Protein AF-A0A318DBW1-F1 (afdb_monomer)

Solvent-accessible surface area (backbone atoms only — not comparable to full-atom values): 4148 Å² total; per-residue (Å²): 100,78,54,26,78,95,61,71,37,34,47,66,56,48,48,50,42,34,78,75,63,47,83,48,67,76,50,44,39,76,75,44,47,48,71,76,88,40,78,32,44,64,61,54,50,50,53,45,49,54,51,48,54,53,49,56,52,48,54,58,55,50,57,61,51,55,69,71,72,76,116

Foldseek 3Di:
DQLDPPQRDDLVNLLVQLVVPDDDVVSVVVSVQCVPVNPSVVVSRVSSVVSNVVVVVVVVVVVVVVVVPPD

Mean predicted aligned error: 5.55 Å

pLDDT: mean 90.88, std 15.39, range [41.91, 98.81]

Organism: NCBI:txid796379

Structure (mmCIF, N/CA/C/O backbone):
data_AF-A0A318DBW1-F1
#
_entry.id   AF-A0A318DBW1-F1
#
loop_
_atom_site.group_PDB
_atom_site.id
_atom_site.type_symbol
_atom_site.label_atom_id
_atom_site.label_alt_id
_atom_site.label_comp_id
_atom_site.label_asym_id
_atom_site.label_entity_id
_atom_site.label_seq_id
_atom_site.pdbx_PDB_ins_code
_atom_site.Cartn_x
_atom_site.Cartn_y
_atom_site.Cartn_z
_atom_site.occupancy
_atom_site.B_iso_or_equiv
_atom_site.auth_seq_id
_atom_site.auth_comp_id
_atom_site.auth_asym_id
_atom_site.auth_atom_id
_atom_site.pdbx_PDB_model_num
ATOM 1 N N . MET A 1 1 ? -6.984 5.652 -6.688 1.00 91.31 1 MET A N 1
ATOM 2 C CA . MET A 1 1 ? -5.939 6.417 -7.405 1.00 91.31 1 MET A CA 1
ATOM 3 C C . MET A 1 1 ? -4.719 5.544 -7.693 1.00 91.31 1 MET A C 1
ATOM 5 O O . MET A 1 1 ? -4.364 4.726 -6.854 1.00 91.31 1 MET A O 1
ATOM 9 N N . TYR A 1 2 ? -4.056 5.714 -8.846 1.00 98.06 2 TYR A N 1
ATOM 10 C CA . TYR A 1 2 ? -2.711 5.157 -9.048 1.00 98.06 2 TYR A CA 1
ATOM 11 C C . TYR A 1 2 ? -1.689 5.950 -8.241 1.00 98.06 2 TYR A C 1
ATOM 13 O O . TYR A 1 2 ? -1.571 7.158 -8.402 1.00 98.06 2 TYR A O 1
ATOM 21 N N . VAL A 1 3 ? -0.951 5.251 -7.388 1.00 98.50 3 VAL A N 1
ATOM 22 C CA . VAL A 1 3 ? 0.089 5.829 -6.533 1.00 98.50 3 VAL A CA 1
ATOM 23 C C . VAL A 1 3 ? 1.460 5.603 -7.163 1.00 98.50 3 VAL A C 1
ATOM 25 O O . VAL A 1 3 ? 2.265 6.523 -7.235 1.00 98.50 3 VAL A O 1
ATOM 28 N N . CYS A 1 4 ? 1.730 4.401 -7.684 1.00 98.69 4 CYS A N 1
ATOM 29 C CA . CYS A 1 4 ? 2.963 4.104 -8.414 1.00 98.69 4 CYS A CA 1
ATOM 30 C C . CYS A 1 4 ? 2.666 3.869 -9.895 1.00 98.69 4 CYS A C 1
ATOM 32 O O . CYS A 1 4 ? 2.206 2.791 -10.263 1.00 98.69 4 CYS A O 1
ATOM 34 N N . LEU A 1 5 ? 2.980 4.847 -10.749 1.00 98.62 5 LEU A N 1
ATOM 35 C CA . LEU A 1 5 ? 2.793 4.722 -12.202 1.00 98.62 5 LEU A CA 1
ATOM 36 C C . LEU A 1 5 ? 3.744 3.692 -12.826 1.00 98.62 5 LEU A C 1
ATOM 38 O O . LEU A 1 5 ? 3.332 2.896 -13.656 1.00 98.62 5 LEU A O 1
ATOM 42 N N . CYS A 1 6 ? 4.994 3.645 -12.360 1.00 98.62 6 CYS A N 1
ATOM 43 C CA . CYS A 1 6 ? 6.013 2.701 -12.825 1.00 98.62 6 CYS A CA 1
ATOM 44 C C . CYS A 1 6 ? 5.600 1.226 -12.726 1.00 98.62 6 CYS A C 1
ATOM 46 O O . CYS A 1 6 ? 6.029 0.412 -13.536 1.00 98.62 6 CYS A O 1
ATOM 48 N N . LYS A 1 7 ? 4.814 0.877 -11.701 1.00 98.50 7 LYS A N 1
ATOM 49 C CA . LYS A 1 7 ? 4.407 -0.504 -11.393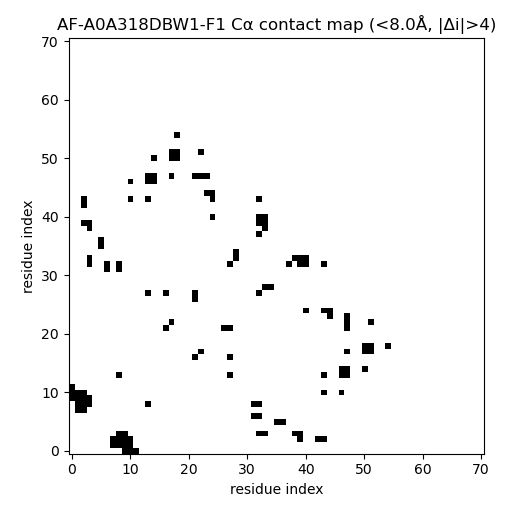 1.00 98.50 7 LYS A CA 1
ATOM 50 C C . LYS A 1 7 ? 2.889 -0.683 -11.331 1.00 98.50 7 LYS A C 1
ATOM 52 O O . LYS A 1 7 ? 2.428 -1.692 -10.817 1.00 98.50 7 LYS A O 1
ATOM 57 N N . ALA A 1 8 ? 2.126 0.302 -11.809 1.00 98.19 8 ALA A N 1
ATOM 58 C CA . ALA A 1 8 ? 0.663 0.311 -11.784 1.00 98.19 8 ALA A CA 1
ATOM 59 C C . ALA A 1 8 ? 0.049 -0.036 -10.405 1.00 98.19 8 ALA A C 1
ATOM 61 O O . ALA A 1 8 ? -0.960 -0.733 -10.312 1.00 98.19 8 ALA A O 1
ATOM 62 N N . VAL A 1 9 ? 0.636 0.462 -9.309 1.00 98.62 9 VAL A N 1
ATOM 63 C CA . VAL A 1 9 ? 0.115 0.210 -7.953 1.00 98.62 9 VAL A CA 1
ATOM 64 C C . VAL A 1 9 ? -0.886 1.289 -7.564 1.00 98.62 9 VAL A C 1
ATOM 66 O O . VAL A 1 9 ? -0.582 2.482 -7.637 1.00 98.62 9 VAL A O 1
ATOM 69 N N . THR A 1 10 ? -2.065 0.871 -7.110 1.00 98.81 10 THR A N 1
ATOM 70 C CA . THR A 1 10 ? -3.131 1.759 -6.637 1.00 98.81 10 THR A CA 1
ATOM 71 C C . THR A 1 10 ? -3.108 1.945 -5.121 1.00 98.81 10 THR A C 1
ATOM 73 O O . THR A 1 10 ? -2.575 1.125 -4.376 1.00 98.81 10 THR A O 1
ATOM 76 N N . ASP A 1 11 ? -3.744 3.014 -4.654 1.00 98.62 11 ASP A N 1
ATOM 77 C CA . ASP A 1 11 ? -4.080 3.226 -3.245 1.00 98.62 11 ASP A CA 1
ATOM 78 C C . ASP A 1 11 ? -4.812 2.021 -2.640 1.00 98.62 11 ASP A C 1
ATOM 80 O O . ASP A 1 11 ? -4.419 1.547 -1.579 1.00 98.62 11 ASP A O 1
ATOM 84 N N . LYS A 1 12 ? -5.816 1.470 -3.333 1.00 98.62 12 LYS A N 1
ATOM 85 C CA . LYS A 1 12 ? -6.553 0.274 -2.900 1.00 98.62 12 LYS A CA 1
ATOM 86 C C . LYS A 1 12 ? -5.627 -0.923 -2.683 1.00 98.62 12 LYS A C 1
ATOM 88 O O . LYS A 1 12 ? -5.794 -1.633 -1.697 1.00 98.62 12 LYS A O 1
ATOM 93 N N . ALA A 1 13 ? -4.639 -1.125 -3.555 1.00 98.69 13 ALA A N 1
ATOM 94 C CA . ALA A 1 13 ? -3.663 -2.200 -3.395 1.00 98.69 13 ALA A CA 1
ATOM 95 C C . ALA A 1 13 ? -2.776 -1.996 -2.153 1.00 98.69 1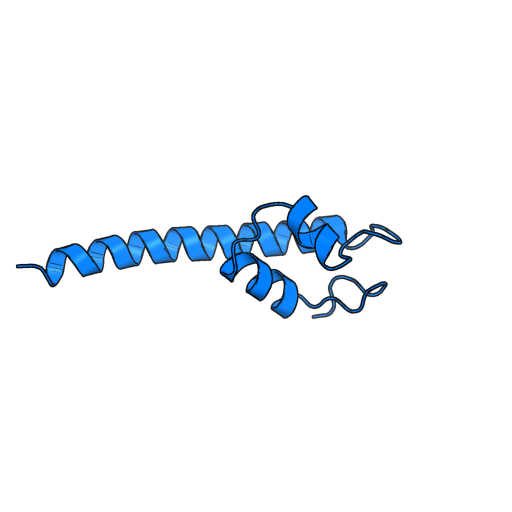3 ALA A C 1
ATOM 97 O O . ALA A 1 13 ? -2.525 -2.950 -1.423 1.00 98.69 13 ALA A O 1
ATOM 98 N N . ILE A 1 14 ? -2.361 -0.756 -1.866 1.00 98.69 14 ILE A N 1
ATOM 99 C CA . ILE A 1 14 ? -1.587 -0.432 -0.654 1.00 98.69 14 ILE A CA 1
ATOM 100 C C . ILE A 1 14 ? -2.434 -0.646 0.606 1.00 98.69 14 ILE A C 1
ATOM 102 O O . ILE A 1 14 ? -1.955 -1.251 1.564 1.00 98.69 14 ILE A O 1
ATOM 106 N N . LYS A 1 15 ? -3.696 -0.194 0.600 1.00 98.56 15 LYS A N 1
ATOM 107 C CA . LYS A 1 15 ? -4.632 -0.402 1.716 1.00 98.56 15 LYS A CA 1
ATOM 108 C C . LYS A 1 15 ? -4.865 -1.888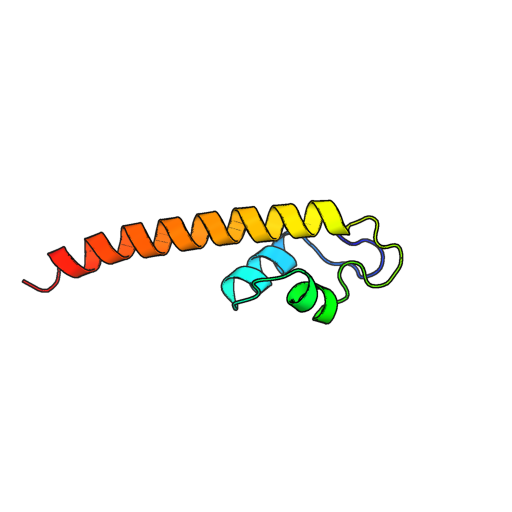 1.977 1.00 98.56 15 LYS A C 1
ATOM 110 O O . LYS A 1 15 ? -4.754 -2.327 3.114 1.00 98.56 15 LYS A O 1
ATOM 115 N N . LYS A 1 16 ? -5.099 -2.672 0.919 1.00 98.56 16 LYS A N 1
ATOM 116 C CA . LYS A 1 16 ? -5.239 -4.131 1.008 1.00 98.56 16 LYS A CA 1
ATOM 117 C C . LYS A 1 16 ? -3.991 -4.776 1.617 1.00 98.56 16 LYS A C 1
ATOM 119 O O . LYS A 1 16 ? -4.119 -5.527 2.574 1.00 98.56 16 LYS A O 1
ATOM 124 N N . ALA A 1 17 ? -2.798 -4.420 1.133 1.00 98.44 17 ALA A N 1
ATOM 125 C CA . ALA A 1 17 ? -1.548 -4.933 1.690 1.00 98.44 17 ALA A CA 1
ATOM 126 C C . ALA A 1 17 ? -1.394 -4.590 3.183 1.00 98.44 17 ALA A C 1
ATOM 128 O O . ALA A 1 17 ? -0.887 -5.406 3.946 1.00 98.44 17 ALA A O 1
ATOM 129 N N . ALA A 1 18 ? -1.838 -3.403 3.617 1.00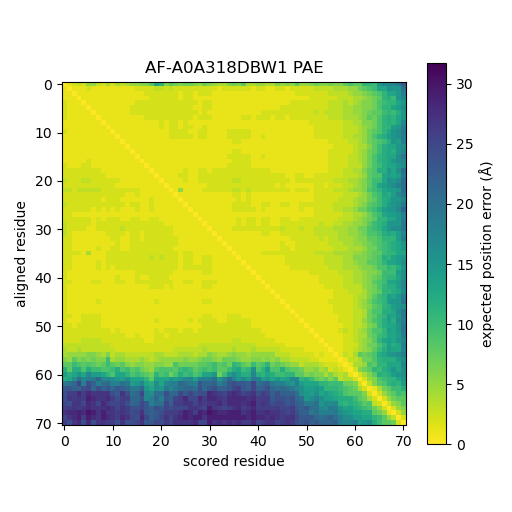 98.25 18 ALA A N 1
ATO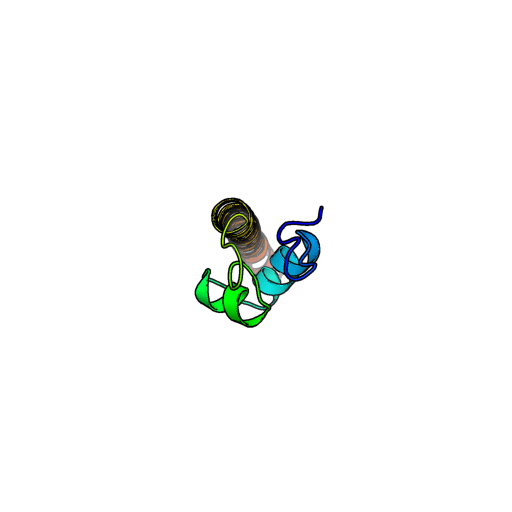M 130 C CA . ALA A 1 18 ? -1.838 -3.017 5.027 1.00 98.25 18 ALA A CA 1
ATOM 131 C C . ALA A 1 18 ? -2.777 -3.897 5.871 1.00 98.25 18 ALA A C 1
ATOM 133 O O . ALA A 1 18 ? -2.350 -4.379 6.919 1.00 98.25 18 ALA A O 1
ATOM 134 N N . CYS A 1 19 ? -3.998 -4.163 5.390 1.00 97.38 19 CYS A N 1
ATOM 135 C CA . CYS A 1 19 ? -4.937 -5.095 6.029 1.00 97.38 19 CYS A CA 1
ATOM 136 C C . CYS A 1 19 ? -4.388 -6.531 6.090 1.00 97.38 19 CYS A C 1
ATOM 138 O O . CYS A 1 19 ? -4.649 -7.251 7.044 1.00 97.38 19 CYS A O 1
ATOM 140 N N . GLU A 1 20 ? -3.583 -6.928 5.104 1.00 97.69 20 GLU A N 1
ATOM 141 C CA . GLU A 1 20 ? -2.873 -8.217 5.062 1.00 97.69 20 GLU A CA 1
ATOM 142 C C . GLU A 1 20 ? -1.571 -8.222 5.893 1.00 97.69 20 GLU A C 1
ATOM 144 O O . GLU A 1 20 ? -0.807 -9.186 5.860 1.00 97.69 20 GLU A O 1
ATOM 149 N N . GLY A 1 21 ? -1.292 -7.155 6.653 1.00 97.06 21 GLY A N 1
ATOM 150 C CA . GLY A 1 21 ? -0.189 -7.098 7.616 1.00 97.06 21 GLY A CA 1
ATOM 151 C C . GLY A 1 21 ? 1.055 -6.335 7.157 1.00 97.06 21 GLY A C 1
ATOM 152 O O . GLY A 1 21 ? 2.040 -6.272 7.899 1.00 97.06 21 GLY A O 1
ATOM 153 N N . ALA A 1 22 ? 1.056 -5.698 5.982 1.00 98.00 22 ALA A N 1
ATOM 154 C CA . ALA A 1 22 ? 2.152 -4.811 5.601 1.00 98.00 22 ALA A CA 1
ATOM 155 C C . ALA A 1 22 ? 2.304 -3.675 6.631 1.00 98.00 22 ALA A C 1
ATOM 157 O O . ALA A 1 22 ? 1.362 -2.954 6.963 1.00 98.00 22 ALA A O 1
ATOM 158 N N . CYS A 1 23 ? 3.522 -3.508 7.146 1.00 97.12 23 CYS A N 1
ATOM 159 C CA . CYS A 1 23 ? 3.816 -2.570 8.234 1.00 97.12 23 CYS A CA 1
ATOM 160 C C . CYS A 1 23 ? 4.950 -1.588 7.917 1.00 97.12 23 CYS A C 1
ATOM 162 O O . CYS A 1 23 ? 5.257 -0.705 8.714 1.00 97.12 23 CYS A O 1
ATOM 164 N N . SER A 1 24 ? 5.581 -1.708 6.748 1.00 98.44 24 SER A N 1
ATOM 165 C CA . SER A 1 24 ? 6.713 -0.866 6.365 1.00 98.44 24 SER A CA 1
ATOM 166 C C . SER A 1 24 ? 6.784 -0.642 4.856 1.00 98.44 24 SER A C 1
ATOM 168 O O . SER A 1 24 ? 6.209 -1.396 4.072 1.00 98.44 24 SER A O 1
ATOM 170 N N . MET A 1 25 ? 7.573 0.353 4.433 1.00 98.38 25 MET A N 1
ATOM 171 C CA . MET A 1 25 ? 7.900 0.520 3.012 1.00 98.38 25 MET A CA 1
ATOM 172 C C . MET A 1 25 ? 8.582 -0.724 2.448 1.00 98.38 25 MET A C 1
ATOM 174 O O . MET A 1 25 ? 8.276 -1.114 1.334 1.00 98.38 25 MET A O 1
ATOM 178 N N . ARG A 1 26 ? 9.412 -1.425 3.232 1.00 98.50 26 ARG A N 1
ATOM 179 C CA . ARG A 1 26 ? 10.031 -2.683 2.793 1.00 98.50 26 ARG A CA 1
ATOM 180 C C . ARG A 1 26 ? 8.988 -3.735 2.401 1.00 98.50 26 ARG A C 1
ATOM 182 O O . ARG A 1 26 ? 9.233 -4.483 1.461 1.00 98.50 26 ARG A O 1
ATOM 189 N N . CYS A 1 27 ? 7.832 -3.775 3.069 1.00 98.25 27 CYS A N 1
ATOM 190 C CA . CYS A 1 27 ? 6.710 -4.621 2.655 1.00 98.25 27 CYS A CA 1
ATOM 191 C C . CYS A 1 27 ? 6.134 -4.163 1.306 1.00 98.25 27 CYS A C 1
ATOM 193 O O . CYS A 1 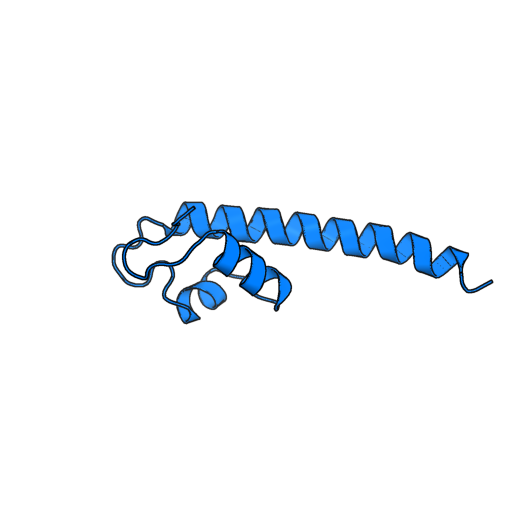27 ? 5.977 -4.986 0.412 1.00 98.25 27 CYS A O 1
ATOM 195 N N . LEU A 1 28 ? 5.896 -2.860 1.122 1.00 98.38 28 LEU A N 1
ATOM 196 C CA . LEU A 1 28 ? 5.372 -2.315 -0.139 1.00 98.38 28 LEU A CA 1
ATOM 197 C C . LEU A 1 28 ? 6.360 -2.441 -1.312 1.00 98.38 28 LEU A C 1
ATOM 199 O O . LEU A 1 28 ? 5.957 -2.636 -2.456 1.00 98.38 28 LEU A O 1
ATOM 203 N N . ASN A 1 29 ? 7.665 -2.397 -1.060 1.00 98.19 29 ASN A N 1
ATOM 204 C CA . ASN A 1 29 ? 8.668 -2.621 -2.098 1.00 98.19 29 ASN A CA 1
ATOM 205 C C . ASN A 1 29 ? 8.572 -4.039 -2.689 1.00 98.19 29 ASN A C 1
ATOM 207 O O . ASN A 1 29 ? 8.865 -4.212 -3.870 1.00 98.19 29 ASN A O 1
ATOM 211 N N . LYS A 1 30 ? 8.104 -5.042 -1.924 1.00 97.94 30 LYS A N 1
ATOM 212 C CA . LYS A 1 30 ? 7.891 -6.412 -2.435 1.00 97.94 30 LYS A CA 1
ATOM 213 C C . LYS A 1 30 ? 6.808 -6.489 -3.516 1.00 97.94 30 LYS A C 1
ATOM 215 O O . LYS A 1 30 ? 6.866 -7.373 -4.357 1.00 97.94 30 LYS A O 1
ATOM 220 N N . MET A 1 31 ? 5.864 -5.547 -3.526 1.00 96.81 31 MET A N 1
ATOM 221 C CA . MET A 1 31 ? 4.860 -5.387 -4.589 1.00 96.81 31 MET A CA 1
ATOM 222 C C . MET A 1 31 ? 5.279 -4.346 -5.652 1.00 96.81 31 MET A C 1
ATOM 224 O O . MET A 1 31 ? 4.457 -3.903 -6.448 1.00 96.81 31 MET A O 1
ATOM 228 N N . GLY A 1 32 ? 6.550 -3.922 -5.665 1.00 97.88 32 GLY A N 1
ATOM 229 C CA . GLY A 1 32 ? 7.120 -3.009 -6.664 1.00 97.88 32 GLY A CA 1
ATOM 230 C C . GLY A 1 32 ? 6.991 -1.514 -6.349 1.00 97.88 32 GLY A C 1
ATOM 231 O O . GLY A 1 32 ? 7.537 -0.676 -7.072 1.00 97.88 32 GLY A O 1
ATOM 232 N N . VAL A 1 33 ? 6.319 -1.124 -5.264 1.00 98.56 33 VAL A N 1
ATOM 233 C CA . VAL A 1 33 ? 6.211 0.298 -4.902 1.00 98.56 33 VAL A CA 1
ATOM 234 C C . VAL A 1 33 ? 7.604 0.892 -4.687 1.00 98.56 33 VAL A C 1
ATOM 236 O O . VAL A 1 33 ? 8.428 0.333 -3.971 1.00 98.56 33 VAL A O 1
ATOM 239 N N . ALA A 1 34 ? 7.854 2.049 -5.305 1.00 98.38 34 ALA A N 1
ATOM 240 C CA . ALA A 1 34 ? 9.104 2.804 -5.200 1.00 98.38 34 ALA A CA 1
ATOM 241 C C . ALA A 1 34 ? 10.380 2.066 -5.669 1.00 98.38 34 ALA A C 1
ATOM 243 O O . ALA A 1 34 ? 11.477 2.537 -5.382 1.00 98.38 34 ALA A O 1
ATOM 244 N N . THR A 1 35 ? 10.276 0.975 -6.438 1.00 98.62 35 THR A N 1
ATOM 245 C CA . THR 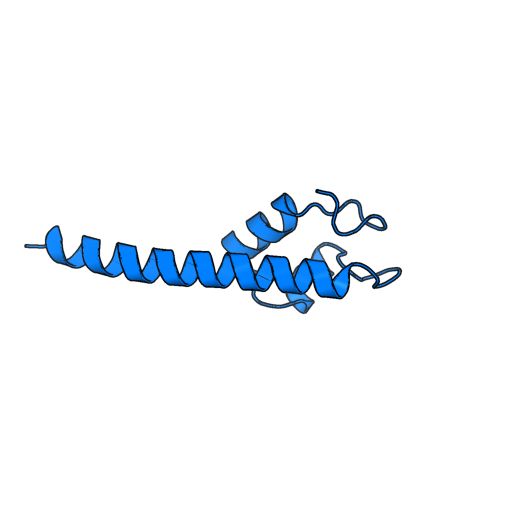A 1 35 ? 11.454 0.218 -6.917 1.00 98.62 35 THR A CA 1
ATOM 246 C C . THR A 1 35 ? 11.977 0.648 -8.295 1.00 98.62 35 THR A C 1
ATOM 248 O O . THR A 1 35 ? 12.846 -0.018 -8.847 1.00 98.62 35 THR A O 1
ATOM 251 N N . GLN A 1 36 ? 11.430 1.718 -8.885 1.00 98.62 36 GLN A N 1
ATOM 252 C CA . GLN A 1 36 ? 11.907 2.299 -10.150 1.00 98.62 36 GLN A CA 1
ATOM 253 C C . GLN A 1 36 ? 12.302 3.768 -9.955 1.00 98.62 36 GLN A C 1
ATOM 255 O O . GLN A 1 36 ? 13.423 4.046 -9.559 1.00 98.62 36 GLN A O 1
ATOM 260 N N . CYS A 1 37 ? 11.395 4.726 -10.178 1.00 98.56 37 CYS A N 1
ATOM 261 C CA . CYS A 1 37 ? 11.732 6.153 -10.073 1.00 98.56 37 CYS A CA 1
ATOM 262 C C . CYS A 1 37 ? 11.639 6.719 -8.644 1.00 98.56 37 CYS A C 1
ATOM 264 O O . CYS A 1 37 ? 11.994 7.871 -8.419 1.00 98.56 37 CYS A O 1
ATOM 266 N N . GLY A 1 38 ? 11.077 5.961 -7.695 1.00 98.19 38 GLY A N 1
ATOM 267 C CA . GLY A 1 38 ? 10.943 6.348 -6.284 1.00 98.19 38 GLY A CA 1
ATOM 268 C C . GLY A 1 38 ? 9.934 7.464 -5.965 1.00 98.19 38 GLY A C 1
ATOM 269 O O . GLY A 1 38 ? 9.590 7.638 -4.799 1.00 98.19 38 GLY A O 1
ATOM 270 N N . LYS A 1 39 ? 9.398 8.183 -6.961 1.00 98.62 39 LYS A N 1
ATOM 271 C CA . LYS A 1 39 ? 8.545 9.378 -6.762 1.00 98.62 39 LYS A CA 1
ATOM 272 C C . LYS A 1 39 ? 7.307 9.131 -5.890 1.00 98.62 39 LYS A C 1
ATOM 274 O O . LYS A 1 39 ? 6.918 9.997 -5.121 1.00 98.62 39 LYS A O 1
ATOM 279 N N . CYS A 1 40 ? 6.736 7.930 -5.951 1.00 98.69 40 CYS A N 1
ATOM 280 C CA . CYS A 1 40 ? 5.552 7.549 -5.180 1.00 98.69 40 CYS A CA 1
ATOM 281 C C . CYS A 1 40 ? 5.821 7.227 -3.698 1.00 98.69 40 CYS A C 1
ATOM 283 O O . CYS A 1 40 ? 4.888 6.898 -2.968 1.00 98.69 40 CYS A O 1
ATOM 285 N N . ALA A 1 41 ? 7.082 7.222 -3.243 1.00 98.62 41 ALA A N 1
ATOM 286 C CA . ALA A 1 41 ? 7.445 6.687 -1.929 1.00 98.62 41 ALA A CA 1
ATOM 287 C C . ALA A 1 41 ? 6.782 7.436 -0.763 1.00 98.62 41 ALA A C 1
ATOM 289 O O . ALA A 1 41 ? 6.368 6.799 0.208 1.00 98.62 41 ALA A O 1
ATOM 290 N N . ARG A 1 42 ? 6.669 8.771 -0.844 1.00 98.62 42 ARG A N 1
ATOM 291 C CA . ARG A 1 42 ? 6.033 9.572 0.217 1.00 98.62 42 ARG A CA 1
ATOM 292 C C . ARG A 1 42 ? 4.536 9.283 0.304 1.00 98.62 42 ARG A C 1
ATOM 294 O O . ARG A 1 42 ? 4.063 8.961 1.392 1.00 98.62 42 ARG A O 1
ATOM 301 N N . ASP A 1 43 ? 3.842 9.296 -0.829 1.00 98.69 43 ASP A N 1
ATOM 302 C CA . ASP A 1 43 ? 2.394 9.063 -0.892 1.00 98.69 43 ASP A CA 1
ATOM 303 C C . ASP A 1 43 ? 2.040 7.642 -0.441 1.00 98.69 43 ASP A C 1
ATOM 305 O O . ASP A 1 43 ? 1.157 7.441 0.392 1.00 98.69 43 ASP A O 1
ATOM 309 N N . ALA A 1 44 ? 2.796 6.639 -0.900 1.00 98.69 44 ALA A N 1
ATOM 310 C CA . ALA A 1 44 ? 2.608 5.257 -0.470 1.00 98.69 44 ALA A CA 1
ATOM 311 C C . ALA A 1 44 ? 2.823 5.078 1.043 1.00 98.69 44 ALA A C 1
ATOM 313 O O . ALA A 1 44 ? 2.047 4.382 1.701 1.00 98.69 44 ALA A O 1
ATOM 314 N N . LYS A 1 45 ? 3.842 5.739 1.613 1.00 98.69 45 LYS A N 1
ATOM 315 C CA . LYS A 1 45 ? 4.101 5.727 3.061 1.00 98.69 45 LYS A CA 1
ATOM 316 C C . LYS A 1 45 ? 2.968 6.386 3.844 1.00 98.69 45 LYS A C 1
ATOM 318 O O . LYS A 1 45 ? 2.636 5.905 4.927 1.00 98.69 45 LYS A O 1
ATOM 323 N N . GLN A 1 46 ? 2.401 7.476 3.329 1.00 98.75 46 GLN A N 1
ATOM 324 C CA . GLN A 1 46 ? 1.282 8.168 3.963 1.00 98.75 46 GLN A CA 1
ATOM 325 C C . 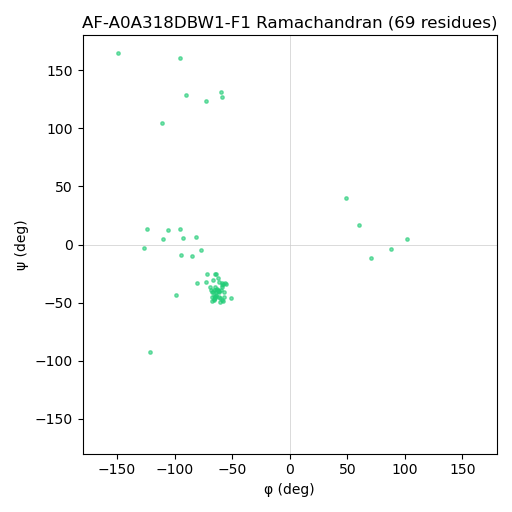GLN A 1 46 ? 0.032 7.288 3.986 1.00 98.75 46 GLN A C 1
ATOM 327 O O . GLN A 1 46 ? -0.553 7.116 5.052 1.00 98.75 46 GLN A O 1
ATOM 332 N N . ILE A 1 47 ? -0.319 6.673 2.853 1.00 98.69 47 ILE A N 1
ATOM 333 C CA . ILE A 1 47 ? -1.467 5.760 2.759 1.00 98.69 47 ILE A CA 1
ATOM 334 C C . ILE A 1 47 ? -1.292 4.588 3.727 1.00 98.69 47 ILE A C 1
ATOM 336 O O . ILE A 1 47 ? -2.194 4.310 4.510 1.00 98.69 47 ILE A O 1
ATOM 340 N N . LEU A 1 48 ? -0.113 3.954 3.743 1.00 98.69 48 LEU A N 1
ATOM 341 C CA . LEU A 1 48 ? 0.179 2.857 4.668 1.00 98.69 48 LEU A CA 1
ATOM 342 C C . LEU A 1 48 ? -0.012 3.268 6.133 1.00 98.69 48 LEU A C 1
ATOM 344 O O . LEU A 1 48 ? -0.592 2.519 6.912 1.00 98.69 48 LEU A O 1
ATOM 348 N N . ARG A 1 49 ? 0.483 4.447 6.523 1.00 98.50 49 ARG A N 1
ATOM 349 C CA . ARG A 1 49 ? 0.363 4.941 7.902 1.00 98.50 49 ARG A CA 1
ATOM 350 C C . ARG A 1 49 ? -1.076 5.260 8.278 1.00 98.50 49 ARG A C 1
ATOM 352 O O . ARG A 1 49 ? -1.495 4.855 9.354 1.00 98.50 49 ARG A O 1
ATOM 359 N N . ALA A 1 50 ? -1.806 5.946 7.403 1.00 98.38 50 ALA A N 1
ATOM 360 C CA . ALA A 1 50 ? -3.206 6.283 7.634 1.00 98.38 50 ALA A CA 1
ATOM 361 C C . ALA A 1 50 ? -4.052 5.015 7.806 1.00 98.38 50 ALA A C 1
ATOM 363 O O . ALA A 1 50 ? -4.723 4.863 8.819 1.00 98.38 50 ALA A O 1
ATOM 364 N N . THR A 1 51 ? -3.921 4.049 6.892 1.00 98.25 51 THR A N 1
ATOM 365 C CA . THR A 1 51 ? -4.676 2.791 6.969 1.00 98.25 51 THR A CA 1
ATOM 366 C C . THR A 1 51 ? -4.326 1.974 8.206 1.00 98.25 51 THR A C 1
ATOM 368 O O . THR A 1 51 ? -5.212 1.400 8.822 1.00 98.25 51 THR A O 1
ATOM 371 N N . ARG A 1 52 ? -3.057 1.938 8.624 1.00 96.69 52 ARG A N 1
ATOM 372 C CA . ARG A 1 52 ? -2.689 1.250 9.870 1.00 96.69 52 ARG A CA 1
ATOM 373 C C . ARG A 1 52 ? -3.263 1.933 11.108 1.00 96.69 52 ARG A C 1
ATOM 375 O O . ARG A 1 52 ? -3.767 1.237 11.972 1.00 96.69 52 ARG A O 1
ATOM 382 N N . ALA A 1 53 ? -3.243 3.264 11.165 1.00 96.81 53 ALA A N 1
ATOM 383 C CA . ALA A 1 53 ? -3.868 3.997 12.263 1.00 96.81 53 ALA A CA 1
ATOM 384 C C . ALA A 1 53 ? -5.385 3.740 12.332 1.00 96.81 53 ALA A C 1
ATOM 386 O O . ALA A 1 53 ? -5.920 3.557 13.421 1.00 96.81 53 ALA A O 1
ATOM 387 N N . GLU A 1 54 ? -6.064 3.667 11.182 1.00 95.88 54 GLU A N 1
ATOM 388 C CA . GLU A 1 54 ? -7.482 3.285 11.097 1.00 95.88 54 GLU A CA 1
ATOM 389 C C . GLU A 1 54 ? -7.722 1.856 11.620 1.00 95.88 54 GLU A C 1
ATOM 391 O O . GLU A 1 54 ? -8.643 1.646 12.408 1.00 95.88 54 GLU A O 1
ATOM 396 N N . LEU A 1 55 ? -6.879 0.887 11.238 1.00 93.50 55 LEU A N 1
ATOM 397 C CA . LEU A 1 55 ? -6.961 -0.500 11.720 1.00 93.50 55 LEU A CA 1
ATOM 398 C C . LEU A 1 55 ? -6.715 -0.596 13.232 1.00 93.50 55 LEU A C 1
ATOM 400 O O . LEU A 1 55 ? -7.462 -1.274 13.932 1.00 93.50 55 LEU A O 1
ATOM 404 N N . ASP A 1 56 ? -5.711 0.113 13.747 1.00 92.38 56 ASP A N 1
ATOM 405 C CA . ASP A 1 56 ? -5.402 0.141 15.179 1.00 92.38 56 ASP A CA 1
ATOM 406 C C . ASP A 1 56 ? -6.582 0.736 15.979 1.00 92.38 56 ASP A C 1
ATOM 408 O O . ASP A 1 56 ? -6.950 0.215 17.033 1.00 92.38 56 ASP A O 1
ATOM 412 N N . MET A 1 57 ? -7.238 1.786 15.466 1.00 91.38 57 MET A N 1
ATOM 413 C CA . MET A 1 57 ? -8.458 2.343 16.071 1.00 91.38 57 MET A CA 1
ATOM 414 C C . MET A 1 57 ? -9.628 1.349 16.058 1.00 91.38 57 MET A C 1
ATOM 416 O O . MET A 1 57 ? -10.345 1.252 17.053 1.00 91.38 57 MET A O 1
ATOM 420 N N . GLN A 1 58 ? -9.815 0.603 14.965 1.00 87.12 58 GLN A N 1
ATOM 421 C CA . GLN A 1 58 ? -10.875 -0.406 14.844 1.00 87.12 58 GLN A CA 1
ATOM 422 C C . GLN A 1 58 ? -10.674 -1.566 15.822 1.00 87.12 58 GLN A C 1
ATOM 424 O O . GLN A 1 58 ? -11.600 -1.911 16.550 1.00 87.12 58 GLN A O 1
ATOM 429 N N . LEU A 1 59 ? -9.452 -2.095 15.930 1.00 80.31 59 LEU A N 1
ATOM 430 C CA . LEU A 1 59 ? -9.129 -3.157 16.890 1.00 80.31 59 LEU A CA 1
ATOM 431 C C . LEU A 1 59 ? -9.393 -2.727 18.339 1.00 80.31 59 LEU A C 1
ATOM 433 O O . LEU A 1 59 ? -9.903 -3.509 19.145 1.00 80.31 5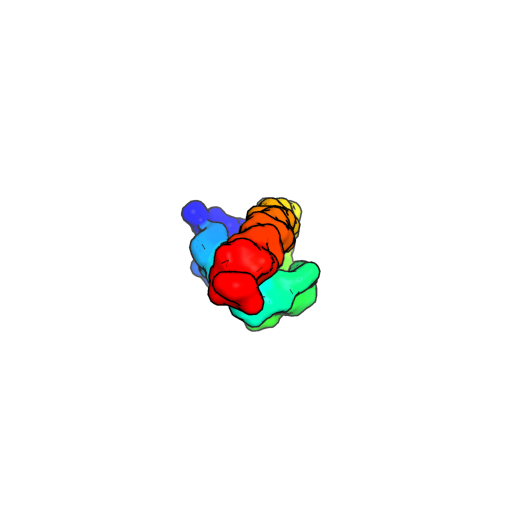9 LEU A O 1
ATOM 437 N N . ASN A 1 60 ? -9.087 -1.471 18.670 1.00 80.31 60 ASN A N 1
ATOM 438 C CA . ASN A 1 60 ? -9.357 -0.919 19.997 1.00 80.31 60 ASN A CA 1
ATOM 439 C C . ASN A 1 60 ? -10.862 -0.730 20.255 1.00 80.31 60 ASN A C 1
ATOM 441 O O . ASN A 1 60 ? -11.327 -0.979 21.367 1.00 80.31 60 ASN A O 1
ATOM 445 N N . ALA A 1 61 ? -11.636 -0.334 19.240 1.00 78.31 61 ALA A N 1
ATOM 446 C CA . ALA A 1 61 ? -13.092 -0.231 19.340 1.00 78.31 61 ALA A CA 1
ATOM 447 C C . ALA A 1 61 ? -13.765 -1.610 19.493 1.00 78.31 61 ALA A C 1
ATOM 449 O O . ALA A 1 61 ? -14.674 -1.769 20.312 1.00 78.31 61 ALA A O 1
ATOM 450 N N . ASP A 1 62 ? -13.288 -2.620 18.762 1.00 72.38 62 ASP A N 1
ATOM 451 C CA . ASP A 1 62 ? -13.825 -3.984 18.806 1.00 72.38 62 ASP A CA 1
ATOM 452 C C . ASP A 1 62 ? -13.461 -4.712 20.106 1.00 72.38 62 ASP A C 1
ATOM 454 O O . ASP A 1 62 ? -14.273 -5.467 20.648 1.00 72.38 62 ASP A O 1
ATOM 458 N N . SER A 1 63 ? -12.295 -4.409 20.684 1.00 64.81 63 SER A N 1
ATOM 459 C CA . SER A 1 63 ? -11.906 -4.904 22.013 1.00 64.81 63 SER A CA 1
ATOM 460 C C . SER A 1 63 ? -12.906 -4.481 23.102 1.00 64.81 63 SER A C 1
ATOM 462 O O . SER A 1 63 ? -13.183 -5.253 24.018 1.00 64.81 63 SER A O 1
ATOM 464 N N . GLY A 1 64 ? -13.524 -3.299 22.972 1.00 58.34 64 GLY A N 1
ATOM 465 C CA . GLY A 1 64 ? -14.603 -2.849 23.859 1.00 58.34 64 GLY A CA 1
ATOM 466 C C . GLY A 1 64 ? -15.939 -3.577 23.651 1.00 58.34 64 GLY A C 1
ATOM 467 O O . GLY A 1 64 ? -16.726 -3.678 24.590 1.00 58.34 64 GLY A O 1
ATOM 468 N N . ARG A 1 65 ? -16.199 -4.127 22.453 1.00 55.47 65 ARG A N 1
ATOM 469 C CA . ARG A 1 65 ? -17.410 -4.918 22.147 1.00 55.47 65 ARG A CA 1
ATOM 470 C C . ARG A 1 65 ? -17.332 -6.367 22.622 1.00 55.47 65 ARG A C 1
ATOM 472 O O . ARG A 1 65 ? -18.360 -6.915 23.008 1.00 55.47 65 ARG A O 1
ATOM 479 N N . ILE A 1 66 ? -16.150 -6.985 22.623 1.00 56.31 66 ILE A N 1
ATOM 480 C CA . ILE A 1 66 ? -15.984 -8.364 23.120 1.00 56.31 66 ILE A CA 1
ATOM 481 C C . ILE A 1 66 ? -16.278 -8.433 24.630 1.00 56.31 66 ILE A C 1
ATOM 483 O O . ILE A 1 66 ? -16.920 -9.377 25.082 1.00 56.31 66 ILE A O 1
ATOM 487 N N . ALA A 1 67 ? -15.912 -7.400 25.400 1.00 53.25 67 ALA A N 1
ATOM 488 C CA . ALA A 1 67 ? -16.159 -7.346 26.845 1.00 53.25 67 ALA A CA 1
ATOM 489 C C . ALA A 1 67 ? -17.654 -7.320 27.241 1.00 53.25 67 ALA A C 1
ATOM 491 O O . ALA A 1 67 ? -17.993 -7.757 28.334 1.00 53.25 67 ALA A O 1
ATOM 492 N N . ILE A 1 68 ? -18.553 -6.843 26.369 1.00 54.12 68 ILE A N 1
ATOM 493 C CA . ILE A 1 68 ? -20.004 -6.736 26.644 1.00 54.12 68 ILE A CA 1
ATOM 494 C C . ILE A 1 68 ? -20.833 -7.932 26.149 1.00 54.12 68 ILE A C 1
ATOM 496 O O . ILE A 1 68 ? -22.009 -8.007 26.477 1.00 54.12 68 ILE A O 1
ATOM 500 N N . HIS A 1 69 ? -20.255 -8.860 25.377 1.00 47.69 69 HIS A N 1
ATOM 501 C CA . HIS A 1 69 ? -20.943 -10.077 24.897 1.00 47.69 69 HIS A CA 1
ATOM 502 C C . HIS A 1 69 ? -20.430 -11.376 25.545 1.00 47.69 69 HIS A C 1
ATOM 504 O O . HIS A 1 69 ? -20.858 -12.459 25.156 1.00 47.69 69 HIS A O 1
ATOM 510 N N . ALA A 1 70 ? -19.514 -11.282 26.513 1.00 46.62 70 ALA A N 1
ATOM 511 C CA . ALA A 1 70 ? -18.968 -12.426 27.249 1.00 46.62 70 ALA A CA 1
ATOM 512 C C . ALA A 1 70 ? -19.509 -12.553 28.692 1.00 46.62 70 ALA A C 1
ATOM 514 O O . ALA A 1 70 ? -18.942 -13.314 29.474 1.00 46.62 70 ALA A O 1
ATOM 515 N N . ALA A 1 71 ? -20.565 -11.805 29.042 1.00 41.91 71 ALA A N 1
ATOM 516 C CA . ALA A 1 71 ? -21.243 -11.852 30.341 1.00 41.91 71 ALA A CA 1
ATOM 517 C C . ALA A 1 71 ? -22.633 -12.486 30.219 1.00 41.91 71 ALA A C 1
ATOM 519 O O . ALA A 1 71 ? -23.345 -12.135 29.250 1.00 41.91 71 ALA A O 1
#

Nearest PDB structures (foldseek):
  4e6k-assembly1_G  TM=9.356E-01  e=2.500E-04  Pseudomonas aeruginosa PAO1

Radius of gyration: 15.11 Å; Cα contacts (8 Å, |Δi|>4): 65; chains: 1; bounding box: 33×22×43 Å

Secondary structure (DSSP, 8-state):
-EEETTTTEEHHHHHHHHHTT--SHHHHHTTTTTSSS-TTHHHHHHHHHHHHHHHHHHHHHHHHHHTTS--

Sequence (71 aa):
MYVCLCKAVTDKAIKKAACEGACSMRCLNKMGVATQCGKCARDAKQILRATRAELDMQLNADSGRIAIHAA

InterPro domains:
  IPR007419 BFD-like [2Fe-2S]-binding domain [PF04324] (2-49)
  IPR041854 BFD-like [2Fe-2S]-binding domain superfamily [G3DSA:1.10.10.1100] (1-54)
  IPR052371 Bacterioferritin-associated ferredoxin [PTHR37424] (1-54)